Protein AF-A0A3D4JUN5-F1 (afdb_monomer_lite)

pLDDT: mean 83.82, std 19.55, range [42.53, 98.62]

Secondary structure (DSSP, 8-state):
-----------S-S-S--------------EEE---EEEEE-TTT--EEEEEEPPTTGGG-EEEE-TTSEEEEEEEEE-TTS-EEEEEEEEEE------

Sequence (99 aa):
MKKILFLAISAGFLFTACKSNDDDVYASVVGVWKPSREMAVSGKNGSTIYNDPSSSCYKKSTFDFKSNNTMVSNIFDDGMSGNCENLGTDTSSYSYDPQ

Foldseek 3Di:
DDDDDDDDPPPDPPPPDPPPPPVVPQDDPAAKDFAFWDWDADPVPRHTPDIGGDDPLQRVWIWGQHPVQKIKIFGWDQDPVRDTDTPGIDMDGHDDDRD

Structure (mmCIF, N/CA/C/O backbone):
data_AF-A0A3D4JUN5-F1
#
_entry.id   AF-A0A3D4JUN5-F1
#
loop_
_atom_site.group_PDB
_atom_site.id
_atom_site.type_symbol
_atom_site.label_atom_id
_atom_site.label_alt_id
_atom_site.label_comp_id
_atom_site.label_asym_id
_atom_site.label_entity_id
_atom_site.label_seq_id
_atom_site.pdbx_PDB_ins_code
_atom_site.Cartn_x
_atom_site.Cartn_y
_atom_site.Cartn_z
_atom_site.occupancy
_atom_site.B_iso_or_equiv
_atom_site.auth_seq_id
_atom_site.auth_comp_id
_atom_site.auth_asym_id
_atom_site.auth_atom_id
_atom_site.pdbx_PDB_model_num
ATOM 1 N N . MET A 1 1 ? 4.399 -47.692 62.910 1.00 42.53 1 MET A N 1
ATOM 2 C CA . MET A 1 1 ? 4.877 -47.060 61.661 1.00 42.53 1 MET A CA 1
ATOM 3 C C . MET A 1 1 ? 3.672 -46.545 60.898 1.00 42.53 1 MET A C 1
ATOM 5 O O . MET A 1 1 ? 2.831 -47.327 60.484 1.00 42.53 1 MET A O 1
ATOM 9 N N . LYS A 1 2 ? 3.549 -45.221 60.837 1.00 49.19 2 LYS A N 1
ATOM 10 C CA . LYS A 1 2 ? 2.412 -44.477 60.294 1.00 49.19 2 LYS A CA 1
ATOM 11 C C . LYS A 1 2 ? 2.595 -44.427 58.778 1.00 49.19 2 LYS A C 1
ATOM 13 O O . LYS A 1 2 ? 3.551 -43.808 58.320 1.00 49.19 2 LYS A O 1
ATOM 18 N N . LYS A 1 3 ? 1.779 -45.149 58.012 1.00 52.12 3 LYS A N 1
ATOM 19 C CA . LYS A 1 3 ? 1.887 -45.161 56.550 1.00 52.12 3 LYS A CA 1
ATOM 20 C C . LYS A 1 3 ? 0.519 -44.931 55.913 1.00 52.12 3 LYS A C 1
ATOM 22 O O . LYS A 1 3 ? -0.349 -45.788 55.964 1.00 52.12 3 LYS A O 1
ATOM 27 N N . ILE A 1 4 ? 0.440 -43.751 55.296 1.00 57.22 4 ILE A N 1
ATOM 28 C CA . ILE A 1 4 ? -0.340 -43.422 54.100 1.00 57.22 4 ILE A CA 1
ATOM 29 C C . ILE A 1 4 ? -1.836 -43.184 54.352 1.00 57.22 4 ILE A C 1
ATOM 31 O O . ILE A 1 4 ? -2.717 -43.904 53.899 1.00 57.22 4 ILE A O 1
ATOM 35 N N . LEU A 1 5 ? -2.101 -42.072 55.039 1.00 60.22 5 LEU A N 1
ATOM 36 C CA . LEU A 1 5 ? -3.190 -41.178 54.657 1.00 60.22 5 LEU A CA 1
ATOM 37 C C . LEU A 1 5 ? -2.742 -40.488 53.359 1.00 60.22 5 LEU A C 1
ATOM 39 O O . LEU A 1 5 ? -1.641 -39.963 53.376 1.00 60.22 5 LEU A O 1
ATOM 43 N N . PHE A 1 6 ? -3.518 -40.569 52.277 1.00 56.31 6 PHE A N 1
ATOM 44 C CA . PHE A 1 6 ? -3.707 -39.566 51.204 1.00 56.31 6 PHE A CA 1
ATOM 45 C C . PHE A 1 6 ? -4.505 -40.243 50.079 1.00 56.31 6 PHE A C 1
ATOM 47 O O . PHE A 1 6 ? -4.003 -40.532 48.995 1.00 56.31 6 PHE A O 1
ATOM 54 N N . LEU A 1 7 ? -5.763 -40.566 50.388 1.00 55.12 7 LEU A N 1
ATOM 55 C CA . LEU A 1 7 ? -6.749 -40.959 49.390 1.00 55.12 7 LEU A CA 1
ATOM 56 C C . LEU A 1 7 ? -7.129 -39.713 48.584 1.00 55.12 7 LEU A C 1
ATOM 58 O O . LEU A 1 7 ? -7.504 -38.683 49.140 1.00 55.12 7 LEU A O 1
ATOM 62 N N . ALA A 1 8 ? -6.938 -39.848 47.279 1.00 58.97 8 ALA A N 1
ATOM 63 C CA . ALA A 1 8 ? -7.142 -38.885 46.216 1.00 58.97 8 ALA A CA 1
ATOM 64 C C . ALA A 1 8 ? -8.391 -37.999 46.378 1.00 58.97 8 ALA A C 1
ATOM 66 O O . ALA A 1 8 ? -9.523 -38.470 46.297 1.00 58.97 8 ALA A O 1
ATOM 67 N N . ILE A 1 9 ? -8.166 -36.689 46.492 1.00 56.75 9 ILE A N 1
ATOM 68 C CA . ILE A 1 9 ? -9.145 -35.665 46.118 1.00 56.75 9 ILE A CA 1
ATOM 69 C C . ILE A 1 9 ? -8.762 -35.223 44.703 1.00 56.75 9 ILE A C 1
ATOM 71 O O . ILE A 1 9 ? -8.025 -34.260 44.520 1.00 56.75 9 ILE A O 1
ATOM 75 N N . SER A 1 10 ? -9.185 -35.980 43.693 1.00 58.50 10 SER A N 1
ATOM 76 C CA . SER A 1 10 ? -8.983 -35.622 42.278 1.00 58.50 10 SER A CA 1
ATOM 77 C C . SER A 1 10 ? -10.277 -35.618 41.463 1.00 58.50 10 SER A C 1
ATOM 79 O O . SER A 1 10 ? -10.241 -35.669 40.239 1.00 58.50 10 SER A O 1
ATOM 81 N N . ALA A 1 11 ? -11.431 -35.498 42.118 1.00 57.84 11 ALA A N 1
ATOM 82 C CA . ALA A 1 11 ? -12.712 -35.295 41.451 1.00 57.84 11 ALA A CA 1
ATOM 83 C C . ALA A 1 11 ? -13.271 -33.926 41.856 1.00 57.84 11 ALA A C 1
ATOM 85 O O . ALA A 1 11 ? -13.904 -33.798 42.900 1.00 57.84 11 ALA A O 1
ATOM 86 N N . GLY A 1 12 ? -12.989 -32.882 41.071 1.00 54.41 12 GLY A N 1
ATOM 87 C CA . GLY A 1 12 ? -13.507 -31.547 41.395 1.00 54.41 12 GLY A CA 1
ATOM 88 C C . GLY A 1 12 ? -13.239 -30.404 40.418 1.00 54.41 12 GLY A C 1
ATOM 89 O O . GLY A 1 12 ? -13.785 -29.331 40.629 1.00 54.41 12 GLY A O 1
ATOM 90 N N . PHE A 1 13 ? -12.465 -30.597 39.345 1.00 54.38 13 PHE A N 1
ATOM 91 C CA . PHE A 1 13 ? -12.188 -29.523 38.373 1.00 54.38 13 PHE A CA 1
ATOM 92 C C . PHE A 1 13 ? -12.457 -29.924 36.915 1.00 54.38 13 PHE A C 1
ATOM 94 O O . PHE A 1 13 ? -11.810 -29.422 36.007 1.00 54.38 13 PHE A O 1
ATOM 101 N N . LEU A 1 14 ? -13.428 -30.810 36.663 1.00 52.72 14 LEU A N 1
ATOM 102 C CA . LEU A 1 14 ? -13.855 -31.142 35.291 1.00 52.72 14 LEU A CA 1
ATOM 103 C C . LEU A 1 14 ? -15.031 -30.288 34.780 1.00 52.72 14 LEU A C 1
ATOM 105 O O . LEU A 1 14 ? -15.564 -30.566 33.713 1.00 52.72 14 LEU A O 1
ATOM 109 N N . PHE A 1 15 ? -15.416 -29.230 35.503 1.00 54.84 15 PHE A N 1
ATOM 110 C CA . PHE A 1 15 ? -16.477 -28.304 35.080 1.00 54.84 15 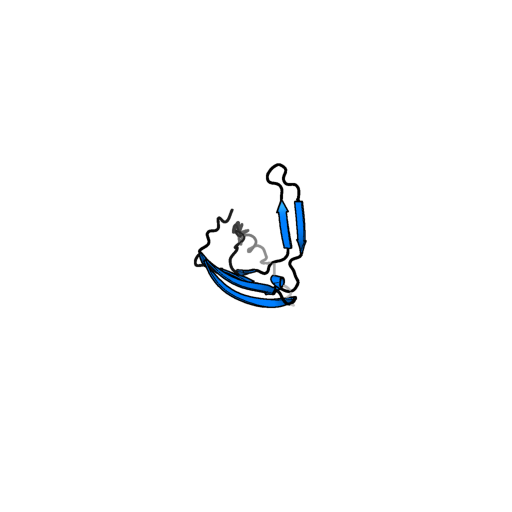PHE A CA 1
ATOM 111 C C . PHE A 1 15 ? -16.037 -26.837 35.029 1.00 54.84 15 PHE A C 1
ATOM 113 O O . PHE A 1 15 ? -16.878 -25.942 35.087 1.00 54.84 15 PHE A O 1
ATOM 120 N N . THR A 1 16 ? -14.741 -26.547 34.866 1.00 48.66 16 THR A N 1
ATOM 121 C CA . THR A 1 16 ? -14.387 -25.255 34.267 1.00 48.66 16 THR A CA 1
ATOM 122 C C . THR A 1 16 ? -14.706 -25.384 32.791 1.00 48.66 16 THR A C 1
ATOM 124 O O . THR A 1 16 ? -13.925 -25.952 32.032 1.00 48.66 16 THR A O 1
ATOM 127 N N . ALA A 1 17 ? -15.937 -24.984 32.480 1.00 50.47 17 ALA A N 1
ATOM 128 C CA . ALA A 1 17 ? -16.532 -24.813 31.173 1.00 50.47 17 ALA A CA 1
ATOM 129 C C . ALA A 1 17 ? -15.525 -24.949 30.027 1.00 50.47 17 ALA A C 1
ATOM 131 O O . ALA A 1 17 ? -14.567 -24.177 29.937 1.00 50.47 17 ALA A O 1
ATOM 132 N N . CYS A 1 18 ? -15.812 -25.856 29.092 1.00 50.03 18 CYS A N 1
ATOM 133 C CA . CYS A 1 18 ? -15.566 -25.538 27.696 1.00 50.03 18 CYS A CA 1
ATOM 134 C C . CYS A 1 18 ? -16.236 -24.185 27.461 1.00 50.03 18 CYS A C 1
ATOM 136 O O . CYS A 1 18 ? -17.437 -24.103 27.223 1.00 50.03 18 CYS A O 1
ATOM 138 N N . LYS A 1 19 ? -15.473 -23.108 27.640 1.00 45.75 19 LYS A N 1
ATOM 139 C CA . LYS A 1 19 ? -15.812 -21.825 27.080 1.00 45.75 19 LYS A CA 1
ATOM 140 C C . LYS A 1 19 ? -15.705 -22.111 25.593 1.00 45.75 19 LYS A C 1
ATOM 142 O O . LYS A 1 19 ? -14.604 -22.185 25.053 1.00 45.75 19 LYS A O 1
ATOM 147 N N . SER A 1 20 ? -16.836 -22.399 24.963 1.00 45.91 20 SER A N 1
ATOM 148 C CA . SER A 1 20 ? -17.015 -22.100 23.556 1.00 45.91 20 SER A CA 1
ATOM 149 C C . SER A 1 20 ? -16.821 -20.593 23.462 1.00 45.91 20 SER A C 1
ATOM 151 O O . SER A 1 20 ? -17.761 -19.808 23.523 1.00 45.91 20 SER A O 1
ATOM 153 N N . ASN A 1 21 ? -15.551 -20.186 23.432 1.00 43.47 21 ASN A N 1
ATOM 154 C CA . ASN A 1 21 ? -15.148 -18.992 22.734 1.00 43.47 21 ASN A CA 1
ATOM 155 C C . ASN A 1 21 ? -15.410 -19.317 21.262 1.00 43.47 21 ASN A C 1
ATOM 157 O O . ASN A 1 21 ? -14.481 -19.527 20.491 1.00 43.47 21 ASN A O 1
ATOM 161 N N . ASP A 1 22 ? -16.689 -19.306 20.894 1.00 47.19 22 ASP A N 1
ATOM 162 C CA . ASP A 1 22 ? -17.113 -18.743 19.621 1.00 47.19 22 ASP A CA 1
ATOM 163 C C . ASP A 1 22 ? -16.890 -17.223 19.736 1.00 47.19 22 ASP A C 1
ATOM 165 O O . ASP A 1 22 ? -17.797 -16.409 19.598 1.00 47.19 22 ASP A O 1
ATOM 169 N N . ASP A 1 23 ? -15.661 -16.829 20.097 1.00 47.09 23 ASP A N 1
ATOM 170 C CA . ASP A 1 23 ? -15.158 -15.539 19.692 1.00 47.09 23 ASP A CA 1
ATOM 171 C C . ASP A 1 23 ? -15.006 -15.759 18.196 1.00 47.09 23 ASP A C 1
ATOM 173 O O . ASP A 1 23 ? -14.022 -16.352 17.747 1.00 47.09 23 ASP A O 1
ATOM 177 N N . ASP A 1 24 ? -16.035 -15.387 17.440 1.00 51.47 24 ASP A N 1
ATOM 178 C CA . ASP A 1 24 ? -15.882 -15.074 16.035 1.00 51.47 24 ASP A CA 1
ATOM 179 C C . ASP A 1 24 ? -14.729 -14.067 15.988 1.00 51.47 24 ASP A C 1
ATOM 181 O O . ASP A 1 24 ? -14.892 -12.868 16.232 1.00 51.47 24 ASP A O 1
ATOM 185 N N . VAL A 1 25 ? -13.503 -14.564 15.813 1.00 55.03 25 VAL A N 1
ATOM 186 C CA . VAL A 1 25 ? -12.337 -13.728 15.574 1.00 55.03 25 VAL A CA 1
ATOM 187 C C . VAL A 1 25 ? -12.521 -13.260 14.145 1.00 55.03 25 VAL A C 1
ATOM 189 O O . VAL A 1 25 ? -11.935 -13.809 13.213 1.00 55.03 25 VAL A O 1
ATOM 192 N N . TYR A 1 26 ? -13.410 -12.284 13.974 1.00 61.81 26 TYR A N 1
ATOM 193 C CA . TYR A 1 26 ? -13.599 -11.595 12.718 1.00 61.81 26 TYR A CA 1
ATOM 194 C C . TYR A 1 26 ? -12.220 -11.121 12.272 1.00 61.81 26 TYR A C 1
ATOM 196 O O . TYR A 1 26 ? -11.501 -10.448 13.023 1.00 61.81 26 TYR A O 1
ATOM 204 N N . ALA A 1 27 ? -11.812 -11.544 11.077 1.00 70.56 27 ALA A N 1
ATOM 205 C CA . ALA A 1 27 ? -10.519 -11.177 10.535 1.00 70.56 27 ALA A CA 1
ATOM 206 C C . ALA A 1 27 ? -10.449 -9.646 10.458 1.00 70.56 27 ALA A C 1
ATOM 208 O O . ALA A 1 27 ? -11.190 -9.011 9.715 1.00 70.56 27 ALA A O 1
ATOM 209 N N . SER A 1 28 ? -9.583 -9.033 11.262 1.00 85.19 28 SER A N 1
ATOM 210 C CA . SER A 1 28 ? -9.417 -7.584 11.246 1.00 85.19 28 SER A CA 1
ATOM 211 C C . SER A 1 28 ? -8.441 -7.183 10.147 1.00 85.19 28 SER A C 1
ATOM 213 O O . SER A 1 28 ? -7.349 -7.737 10.031 1.00 85.19 28 SER A O 1
ATOM 215 N N . VAL A 1 29 ? -8.819 -6.176 9.365 1.00 91.62 29 VAL A N 1
ATOM 216 C CA . VAL A 1 29 ? -7.936 -5.493 8.406 1.00 91.62 29 VAL A CA 1
ATOM 217 C C . VAL A 1 29 ? -6.978 -4.524 9.112 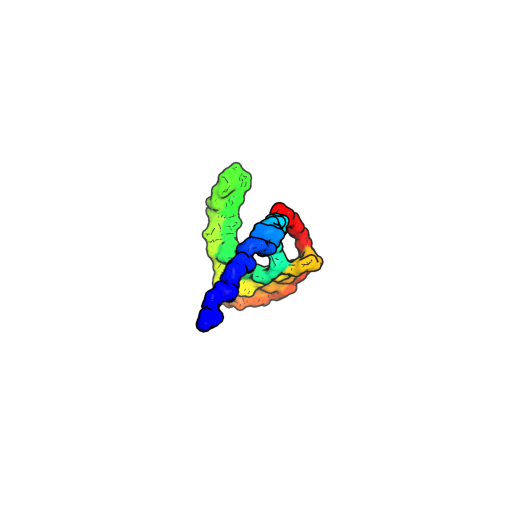1.00 91.62 29 VAL A C 1
ATOM 219 O O . VAL A 1 29 ? -5.968 -4.136 8.526 1.00 91.62 29 VAL A O 1
ATOM 222 N N . VAL A 1 30 ? -7.235 -4.162 10.376 1.00 94.88 30 VAL A N 1
ATOM 223 C CA . VAL A 1 30 ? -6.392 -3.222 11.131 1.00 94.88 30 VAL A CA 1
ATOM 224 C C . VAL A 1 30 ? -4.957 -3.741 11.234 1.00 94.88 30 VAL A C 1
ATOM 226 O O . VAL A 1 30 ? -4.715 -4.842 11.727 1.00 94.88 30 VAL A O 1
ATOM 229 N N . GLY A 1 31 ? -3.998 -2.922 10.806 1.00 96.38 31 GLY A N 1
ATOM 230 C CA . GLY A 1 31 ? -2.581 -3.264 10.791 1.00 96.38 31 GLY A CA 1
ATOM 231 C C . GLY A 1 31 ? -1.837 -2.690 9.590 1.00 96.38 31 GLY A C 1
ATOM 232 O O . GLY A 1 31 ? -2.420 -2.060 8.708 1.00 96.38 31 GLY A O 1
ATOM 233 N N . VAL A 1 32 ? -0.525 -2.938 9.562 1.00 98.06 32 VAL A N 1
ATOM 234 C CA . VAL A 1 32 ? 0.372 -2.481 8.494 1.00 98.06 32 VAL A CA 1
ATOM 235 C C . VAL A 1 32 ? 0.584 -3.597 7.480 1.00 98.06 32 VAL A C 1
ATOM 237 O O . VAL A 1 32 ? 1.209 -4.616 7.776 1.00 98.06 32 VAL A O 1
ATOM 240 N N . TRP A 1 33 ? 0.114 -3.367 6.262 1.00 97.69 33 TRP A N 1
ATOM 241 C CA . TRP A 1 33 ? 0.200 -4.304 5.149 1.00 97.69 33 TRP A CA 1
ATOM 242 C C . TRP A 1 33 ? 1.242 -3.864 4.128 1.00 97.69 33 TRP A C 1
ATOM 244 O O . TRP A 1 33 ? 1.526 -2.675 3.977 1.00 97.69 33 TRP A O 1
ATOM 254 N N . LYS A 1 34 ? 1.794 -4.838 3.399 1.00 98.00 34 LYS A N 1
ATOM 255 C CA . LYS A 1 34 ? 2.710 -4.620 2.273 1.00 98.00 34 LYS A CA 1
ATOM 256 C C . LYS A 1 34 ? 2.171 -5.307 1.021 1.00 98.00 34 LYS A C 1
ATOM 258 O O . LYS A 1 34 ? 1.638 -6.415 1.136 1.00 98.00 34 LYS A O 1
ATOM 263 N N . PRO A 1 35 ? 2.324 -4.703 -0.167 1.00 97.31 35 PRO A N 1
ATOM 264 C CA . PRO A 1 35 ? 1.849 -5.310 -1.399 1.00 97.31 35 PRO A CA 1
ATOM 265 C C . PRO A 1 35 ? 2.686 -6.547 -1.743 1.00 97.31 35 PRO A C 1
ATOM 267 O O . PRO A 1 35 ? 3.907 -6.569 -1.572 1.00 97.31 35 PRO A O 1
ATOM 270 N N . SER A 1 36 ? 2.015 -7.598 -2.211 1.00 97.19 36 SER A N 1
ATOM 271 C CA . SER A 1 36 ? 2.651 -8.876 -2.556 1.00 97.19 36 SER A CA 1
ATOM 272 C C . SER A 1 36 ? 2.661 -9.139 -4.060 1.00 97.19 36 SER A C 1
ATOM 274 O O . SER A 1 36 ? 3.690 -9.553 -4.606 1.00 97.19 36 SER A O 1
ATOM 276 N N . ARG A 1 37 ? 1.524 -8.901 -4.718 1.00 96.56 37 ARG A N 1
ATOM 277 C CA . ARG A 1 37 ? 1.274 -9.152 -6.137 1.00 96.56 37 ARG A CA 1
ATOM 278 C C . ARG A 1 37 ? 0.143 -8.273 -6.654 1.00 96.56 37 ARG A C 1
ATOM 280 O O . ARG A 1 37 ? -0.719 -7.864 -5.878 1.00 96.56 37 ARG A O 1
ATOM 287 N N . GLU A 1 38 ? 0.128 -8.068 -7.959 1.00 94.94 38 GLU A N 1
ATOM 288 C CA . GLU A 1 38 ? -0.995 -7.518 -8.703 1.00 94.94 38 GLU A CA 1
ATOM 289 C C . GLU A 1 38 ? -1.643 -8.640 -9.519 1.00 94.94 38 GLU A C 1
ATOM 291 O O . GLU A 1 38 ? -0.962 -9.458 -10.134 1.00 94.94 38 GLU A O 1
ATOM 296 N N . MET A 1 39 ? -2.969 -8.726 -9.490 1.00 96.62 39 MET A N 1
ATOM 297 C CA . MET A 1 39 ? -3.707 -9.789 -10.163 1.00 96.62 39 MET A CA 1
ATOM 298 C C . MET A 1 39 ? -5.021 -9.242 -10.698 1.00 96.62 39 MET A C 1
ATOM 300 O O . MET A 1 39 ? -5.773 -8.616 -9.952 1.00 96.62 39 MET A O 1
ATOM 304 N N . ALA A 1 40 ? -5.346 -9.578 -11.945 1.00 96.88 40 ALA A N 1
ATOM 305 C CA . ALA A 1 40 ? -6.691 -9.405 -12.477 1.00 96.88 40 ALA A CA 1
ATOM 306 C C . ALA A 1 40 ? -7.404 -10.750 -12.592 1.00 96.88 40 ALA A C 1
ATOM 308 O O . ALA A 1 40 ? -6.858 -11.738 -13.088 1.00 96.88 40 ALA A O 1
ATOM 309 N N . VAL A 1 41 ? -8.662 -10.765 -12.161 1.00 97.31 41 VAL A N 1
ATOM 310 C CA . VAL A 1 41 ? -9.560 -11.916 -12.237 1.00 97.31 41 VAL A CA 1
ATOM 311 C C . VAL A 1 41 ? -10.758 -11.527 -13.094 1.00 97.31 41 VAL A C 1
ATOM 313 O O . VAL A 1 41 ? -11.367 -10.479 -12.894 1.00 97.31 41 VAL A O 1
ATOM 316 N N . SER A 1 42 ? -11.098 -12.367 -14.066 1.00 96.88 42 SER A N 1
ATOM 317 C CA . SER A 1 42 ? -12.246 -12.157 -14.944 1.00 96.88 42 SER A CA 1
ATOM 318 C C . SER A 1 42 ? -13.551 -12.219 -14.151 1.00 96.88 42 SER A C 1
ATOM 320 O O . SER A 1 42 ? -13.914 -13.266 -13.618 1.00 96.88 42 SER A O 1
ATOM 322 N N . GLY A 1 43 ? -14.316 -11.126 -14.150 1.00 96.75 43 GLY A N 1
ATOM 323 C CA . GLY A 1 43 ? -15.639 -11.087 -13.517 1.00 96.75 43 GLY A CA 1
ATOM 324 C C . GLY A 1 43 ? -16.679 -12.006 -14.174 1.00 96.75 43 GLY A C 1
ATOM 325 O O . GLY A 1 43 ? -17.702 -12.301 -13.570 1.00 96.75 43 GLY A O 1
ATOM 326 N N . LYS A 1 44 ? -16.428 -12.494 -15.399 1.00 96.94 44 LYS A N 1
ATOM 327 C CA . LYS A 1 44 ? -17.348 -13.395 -16.115 1.00 96.94 44 LYS A CA 1
ATOM 328 C C . LYS A 1 44 ? -17.305 -14.831 -15.589 1.00 96.94 44 LYS A C 1
ATOM 330 O O . LYS A 1 44 ? -18.324 -15.512 -15.590 1.00 96.94 44 LYS A O 1
ATOM 335 N N . ASN A 1 45 ? -16.117 -15.326 -15.252 1.00 96.50 45 ASN A N 1
ATOM 336 C CA . ASN A 1 45 ? -15.872 -16.755 -15.009 1.00 96.50 45 ASN A CA 1
ATOM 337 C C . ASN A 1 45 ? -14.842 -17.030 -13.900 1.00 96.50 45 ASN A C 1
ATOM 339 O O . ASN A 1 45 ? -14.470 -18.182 -13.706 1.00 96.50 45 ASN A O 1
ATOM 343 N N . GLY A 1 46 ? -14.338 -16.004 -13.212 1.00 96.50 46 GLY A N 1
ATOM 344 C CA . GLY A 1 46 ? -13.361 -16.151 -12.134 1.00 96.50 46 GLY A CA 1
ATOM 345 C C . GLY A 1 46 ? -11.961 -16.579 -12.583 1.00 96.50 46 GLY A C 1
ATOM 346 O O . GLY A 1 46 ? -11.119 -16.857 -11.735 1.00 96.50 46 GLY A O 1
ATOM 347 N N . SER A 1 47 ? -11.676 -16.650 -13.889 1.00 97.44 47 SER A N 1
ATOM 348 C CA . SER A 1 47 ? -10.342 -17.032 -14.359 1.00 97.44 47 SER A CA 1
ATOM 349 C C . SER A 1 47 ? -9.339 -15.902 -14.138 1.00 97.44 47 SER A C 1
ATOM 351 O O . SER A 1 47 ? -9.623 -14.748 -14.467 1.00 97.44 47 SER A O 1
ATOM 353 N N . THR A 1 48 ? -8.144 -16.230 -13.653 1.00 97.88 48 THR A N 1
ATOM 354 C CA . THR A 1 48 ? -7.022 -15.286 -13.576 1.00 97.88 48 THR A CA 1
ATOM 355 C C . THR A 1 48 ? -6.588 -14.856 -14.979 1.00 97.88 48 THR A C 1
ATOM 357 O O . THR A 1 48 ? -6.336 -15.701 -15.834 1.00 97.88 48 THR A O 1
ATOM 360 N N . ILE A 1 49 ? -6.511 -13.544 -15.206 1.00 97.38 49 ILE A N 1
ATOM 361 C CA . ILE A 1 49 ? -6.041 -12.927 -16.456 1.00 97.38 49 ILE A CA 1
ATOM 362 C C . ILE A 1 49 ? -4.526 -12.707 -16.380 1.00 97.38 49 ILE A C 1
ATOM 364 O O . ILE A 1 49 ? -3.806 -13.075 -17.302 1.00 97.38 49 ILE A O 1
ATOM 368 N N . TYR A 1 50 ? -4.046 -12.160 -15.260 1.00 97.25 50 TYR A N 1
ATOM 369 C CA . TYR A 1 50 ? -2.625 -12.070 -14.915 1.00 97.25 50 TYR A CA 1
ATOM 370 C C . TYR A 1 50 ? -2.446 -12.124 -13.397 1.00 97.25 50 TYR A C 1
ATOM 372 O O . TYR A 1 50 ? -3.404 -11.919 -12.647 1.00 97.25 50 TYR A O 1
ATOM 380 N N . ASN A 1 51 ? -1.231 -12.436 -12.954 1.00 97.12 51 ASN A N 1
ATOM 381 C CA . ASN A 1 51 ? -0.863 -12.558 -11.548 1.00 97.12 51 ASN A CA 1
ATOM 382 C C . ASN A 1 51 ? 0.649 -12.351 -11.416 1.00 97.12 51 ASN A C 1
ATOM 384 O O . ASN A 1 51 ? 1.419 -13.313 -11.448 1.00 97.12 51 ASN A O 1
ATOM 388 N N . ASP A 1 52 ? 1.046 -11.091 -11.286 1.00 97.12 52 ASP A N 1
ATOM 389 C CA . ASP A 1 52 ? 2.439 -10.675 -11.298 1.00 97.12 52 ASP A CA 1
ATOM 390 C C . ASP A 1 52 ? 2.889 -10.271 -9.891 1.00 97.12 52 ASP A C 1
ATOM 392 O O . ASP A 1 52 ? 2.171 -9.567 -9.175 1.00 97.12 52 ASP A O 1
ATOM 396 N N . PRO A 1 53 ? 4.074 -10.711 -9.435 1.00 96.94 53 PRO A N 1
ATOM 397 C CA . PRO A 1 53 ? 4.597 -10.275 -8.150 1.00 96.94 53 PRO A CA 1
ATOM 398 C C . PRO A 1 53 ? 4.844 -8.765 -8.167 1.00 96.94 53 PRO A C 1
ATOM 400 O O . PRO A 1 53 ? 5.355 -8.225 -9.145 1.00 96.94 53 PRO A O 1
ATOM 403 N N . SER A 1 54 ? 4.576 -8.090 -7.048 1.00 96.31 54 SER A N 1
ATOM 404 C CA . SER A 1 54 ? 4.901 -6.668 -6.920 1.00 96.31 54 SER A CA 1
ATOM 405 C C . SER A 1 54 ? 6.402 -6.437 -7.121 1.00 96.31 54 SER A C 1
ATOM 407 O O . SER A 1 54 ? 7.224 -7.262 -6.682 1.00 96.31 54 SER A O 1
ATOM 409 N N . SER A 1 55 ? 6.751 -5.305 -7.747 1.00 95.44 55 SER A N 1
ATOM 410 C CA . SER A 1 55 ? 8.145 -4.918 -7.975 1.00 95.44 55 SER A CA 1
ATOM 411 C C . SER A 1 55 ? 8.913 -4.836 -6.653 1.00 95.44 55 SER A C 1
ATOM 413 O O . SER A 1 55 ? 8.338 -4.706 -5.563 1.00 95.44 55 SER A O 1
ATOM 415 N N . SER A 1 56 ? 10.239 -4.951 -6.722 1.00 95.88 56 SER A N 1
ATOM 416 C CA . SER A 1 56 ? 11.090 -4.832 -5.534 1.00 95.88 56 SER A CA 1
ATOM 417 C C . SER A 1 56 ? 10.947 -3.460 -4.869 1.00 95.88 56 SER A C 1
ATOM 419 O O . SER A 1 56 ? 11.066 -3.373 -3.644 1.00 95.88 56 SER A O 1
ATOM 421 N N . CYS A 1 57 ? 10.657 -2.414 -5.650 1.00 97.25 57 CYS A N 1
ATOM 422 C CA . CYS A 1 57 ? 10.384 -1.086 -5.134 1.00 97.25 57 CYS A CA 1
ATOM 423 C C . CYS A 1 57 ? 9.000 -0.999 -4.492 1.00 97.25 57 CYS A C 1
ATOM 425 O O . CYS A 1 57 ? 8.905 -0.663 -3.311 1.00 97.25 57 CYS A O 1
ATOM 427 N N . TYR A 1 58 ? 7.949 -1.411 -5.207 1.00 97.31 58 TYR A N 1
ATOM 428 C CA . TYR A 1 58 ? 6.577 -1.306 -4.712 1.00 97.31 58 TYR A CA 1
ATOM 429 C C . TYR A 1 58 ? 6.342 -2.108 -3.426 1.00 97.31 58 TYR A C 1
ATOM 431 O O . TYR A 1 58 ? 5.591 -1.685 -2.554 1.00 97.31 58 TYR A O 1
ATOM 439 N N . LYS A 1 59 ? 7.065 -3.218 -3.218 1.00 97.50 59 LYS A N 1
ATOM 440 C CA . LYS A 1 59 ? 7.071 -3.990 -1.954 1.00 97.50 59 LYS A CA 1
ATOM 441 C C . LYS A 1 59 ? 7.510 -3.201 -0.714 1.00 97.50 59 LYS A C 1
ATOM 443 O O . LYS A 1 59 ? 7.288 -3.667 0.406 1.00 97.50 59 LYS A O 1
ATOM 448 N N . LYS A 1 60 ? 8.162 -2.048 -0.884 1.00 97.81 60 LYS A N 1
ATOM 449 C CA . LYS A 1 60 ? 8.515 -1.140 0.218 1.00 97.81 60 LYS A CA 1
ATOM 450 C C . LYS A 1 60 ? 7.334 -0.280 0.663 1.00 97.81 60 LYS A C 1
ATOM 452 O O . LYS A 1 60 ? 7.383 0.240 1.777 1.00 97.81 60 LYS A O 1
ATOM 457 N N . SER A 1 61 ? 6.298 -0.161 -0.167 1.00 98.50 61 SER A N 1
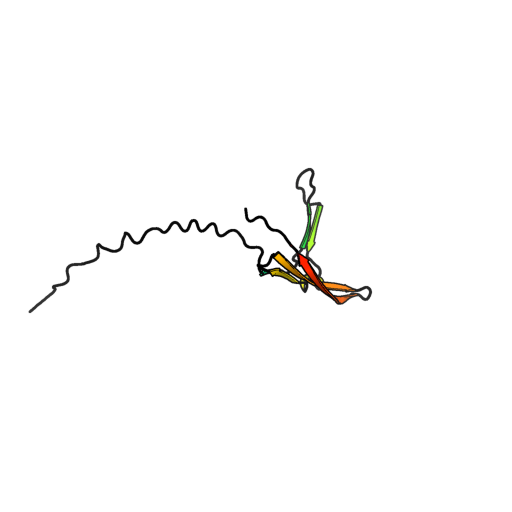ATOM 458 C CA . SER A 1 61 ? 5.067 0.543 0.171 1.00 98.50 61 SER A CA 1
ATOM 459 C C . SER A 1 61 ? 4.370 -0.092 1.370 1.00 98.50 61 SER A C 1
ATOM 461 O O . SER A 1 61 ? 4.455 -1.304 1.596 1.00 98.50 61 SER A O 1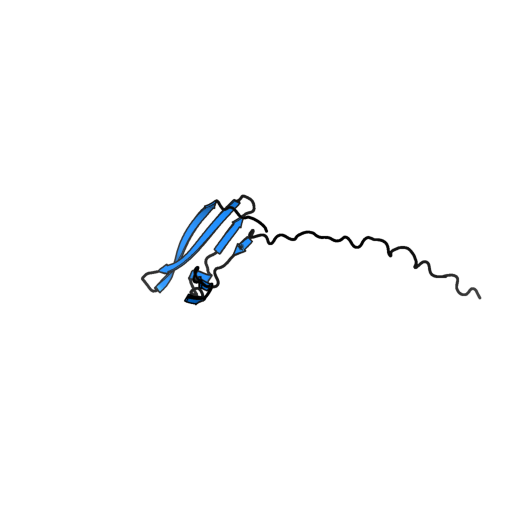
ATOM 463 N N . THR A 1 62 ? 3.654 0.728 2.130 1.00 98.62 62 THR A N 1
ATOM 464 C CA . THR A 1 62 ? 2.872 0.284 3.287 1.00 98.62 62 THR A CA 1
ATOM 465 C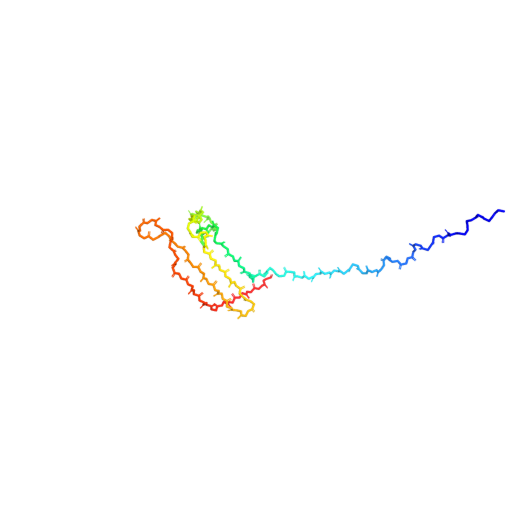 C . THR A 1 62 ? 1.461 0.835 3.238 1.00 98.62 62 THR A C 1
ATOM 467 O O . THR A 1 62 ? 1.279 1.994 2.876 1.00 98.62 62 THR A O 1
ATOM 470 N N . PHE A 1 63 ? 0.500 0.033 3.689 1.00 98.38 63 PHE A N 1
ATOM 471 C CA . PHE A 1 63 ? -0.897 0.418 3.881 1.00 98.38 63 PHE A CA 1
ATOM 472 C C . PHE A 1 63 ? -1.279 0.132 5.336 1.00 98.38 63 PHE A C 1
ATOM 474 O O . PHE A 1 63 ? -1.415 -1.027 5.725 1.00 98.38 63 PHE A O 1
ATOM 481 N N . ASP A 1 64 ? -1.368 1.178 6.155 1.00 98.19 64 ASP A N 1
ATOM 482 C CA . ASP A 1 64 ? -1.696 1.096 7.582 1.00 98.19 64 ASP A CA 1
ATOM 483 C C . ASP A 1 64 ? -3.182 1.390 7.796 1.00 98.19 64 ASP A C 1
ATOM 485 O O . ASP A 1 64 ? -3.597 2.552 7.789 1.00 98.19 64 ASP A O 1
ATOM 489 N N . PHE A 1 65 ? -3.983 0.338 7.963 1.00 97.69 65 PHE A N 1
ATOM 490 C CA . PHE A 1 65 ? -5.397 0.455 8.300 1.00 97.69 65 PHE A CA 1
ATOM 491 C C . PHE A 1 65 ? -5.541 0.633 9.807 1.00 97.69 65 PHE A C 1
ATOM 493 O O . PHE A 1 65 ? -5.203 -0.252 10.591 1.00 97.69 65 PHE A O 1
ATOM 500 N N . LYS A 1 66 ? -6.077 1.776 10.224 1.00 96.19 66 LYS A N 1
ATOM 501 C CA . LYS A 1 66 ? -6.265 2.124 11.632 1.00 96.19 66 LYS A CA 1
ATOM 502 C C . LYS A 1 66 ? -7.679 1.782 12.097 1.00 96.19 66 LYS A C 1
ATOM 504 O O . LYS A 1 66 ? -8.623 1.768 11.309 1.00 96.19 66 LYS A O 1
ATOM 509 N N . SER A 1 67 ? -7.856 1.575 13.400 1.00 94.25 67 SER A N 1
ATOM 510 C CA . SER A 1 67 ? -9.163 1.284 14.018 1.00 94.25 67 SER A CA 1
ATOM 511 C C . SER A 1 67 ? -10.166 2.445 13.962 1.00 94.25 67 SER A C 1
ATOM 513 O O . SER A 1 67 ? -11.334 2.256 14.272 1.00 94.25 67 SER A O 1
ATOM 515 N N . ASN A 1 68 ? -9.729 3.640 13.560 1.00 94.81 68 ASN A N 1
ATOM 516 C CA . ASN A 1 68 ? -10.557 4.840 13.422 1.00 94.81 68 ASN A CA 1
ATOM 517 C C . ASN A 1 68 ? -11.064 5.066 11.982 1.00 94.81 68 ASN A C 1
ATOM 519 O O . ASN A 1 68 ? -11.309 6.211 11.605 1.00 94.81 68 ASN A O 1
ATOM 523 N N . ASN A 1 69 ? -11.152 4.011 11.162 1.00 95.38 69 ASN A N 1
ATOM 524 C CA . ASN A 1 69 ? -11.611 4.086 9.768 1.00 95.38 69 ASN A CA 1
ATOM 525 C C . ASN A 1 69 ? -10.749 4.975 8.855 1.00 95.38 69 ASN A C 1
ATOM 527 O O . ASN A 1 69 ? -11.232 5.491 7.847 1.00 95.38 69 ASN A O 1
ATOM 531 N N . THR A 1 70 ? -9.461 5.135 9.172 1.00 97.94 70 THR A N 1
ATOM 532 C CA . THR A 1 70 ? -8.486 5.784 8.283 1.00 97.94 70 THR A CA 1
ATOM 533 C C . THR A 1 70 ? -7.403 4.809 7.845 1.00 97.94 70 THR A C 1
ATOM 535 O O . THR A 1 70 ? -6.976 3.948 8.613 1.00 97.94 70 THR A O 1
ATOM 538 N N . MET A 1 71 ? -6.972 4.932 6.598 1.00 98.19 71 MET A N 1
ATOM 539 C CA . MET A 1 71 ? -5.850 4.204 6.029 1.00 98.19 71 MET A CA 1
ATOM 540 C C . MET A 1 71 ? -4.759 5.211 5.679 1.00 98.19 71 MET A C 1
ATOM 542 O O . MET A 1 71 ? -5.032 6.214 5.021 1.00 98.19 71 MET A O 1
ATOM 546 N N . VAL A 1 72 ? -3.530 4.939 6.112 1.00 98.62 72 VAL A N 1
ATOM 547 C CA . VAL A 1 72 ? -2.348 5.718 5.734 1.00 98.62 72 VAL A CA 1
ATOM 548 C C . VAL A 1 72 ? -1.509 4.888 4.774 1.00 98.62 72 VAL A C 1
ATOM 550 O O . VAL A 1 72 ? -1.029 3.814 5.136 1.00 98.62 72 VAL A O 1
ATOM 553 N N . SER A 1 73 ? -1.326 5.377 3.552 1.00 98.44 73 SER A N 1
ATOM 554 C CA . SER A 1 73 ? -0.455 4.749 2.561 1.00 98.44 73 SER A CA 1
ATOM 555 C C . SER A 1 73 ? 0.860 5.502 2.459 1.00 98.44 73 SER A C 1
ATOM 557 O O . SER A 1 73 ? 0.851 6.724 2.384 1.00 98.44 73 SER A O 1
ATOM 559 N N . ASN A 1 74 ? 1.975 4.784 2.391 1.00 98.56 74 ASN A N 1
ATOM 560 C CA . ASN A 1 74 ? 3.278 5.322 2.003 1.00 98.56 74 ASN A CA 1
ATOM 561 C C . ASN A 1 74 ? 3.721 4.563 0.757 1.00 98.56 74 ASN A C 1
ATOM 563 O O . ASN A 1 74 ? 3.877 3.342 0.831 1.00 98.56 74 ASN A O 1
ATOM 567 N N . ILE A 1 75 ? 3.851 5.250 -0.375 1.00 98.31 75 ILE A N 1
ATOM 568 C CA . ILE A 1 75 ? 4.024 4.607 -1.680 1.00 98.31 75 ILE A CA 1
ATOM 569 C C . ILE A 1 75 ? 5.460 4.762 -2.162 1.00 98.31 75 ILE A C 1
ATOM 571 O O . ILE A 1 75 ? 6.009 5.858 -2.190 1.00 98.31 75 ILE A O 1
ATOM 575 N N . PHE A 1 76 ? 6.043 3.646 -2.582 1.00 98.12 76 PHE A N 1
ATOM 576 C CA . PHE A 1 76 ? 7.285 3.592 -3.331 1.00 98.12 76 PHE A CA 1
ATOM 577 C C . PHE A 1 76 ? 7.011 3.052 -4.728 1.00 98.12 76 PHE A C 1
ATOM 579 O O . PHE A 1 76 ? 6.289 2.066 -4.850 1.00 98.12 76 PHE A O 1
ATOM 586 N N . ASP A 1 77 ? 7.609 3.646 -5.754 1.00 96.44 77 ASP A N 1
ATOM 587 C CA . ASP A 1 77 ? 7.528 3.128 -7.122 1.00 96.44 77 ASP A CA 1
ATOM 588 C C . ASP A 1 77 ? 8.822 3.381 -7.903 1.00 96.44 77 ASP A C 1
ATOM 590 O O . ASP A 1 77 ? 9.665 4.192 -7.508 1.00 96.44 77 ASP A O 1
ATOM 594 N N . ASP A 1 78 ? 8.993 2.649 -8.996 1.00 94.94 78 ASP A N 1
ATOM 595 C CA . ASP A 1 78 ? 10.114 2.808 -9.907 1.00 94.94 78 ASP A CA 1
ATOM 596 C C . ASP A 1 78 ? 9.916 4.099 -10.728 1.00 94.94 78 ASP A C 1
ATOM 598 O O . ASP A 1 78 ? 9.057 4.191 -11.606 1.00 94.94 78 ASP A O 1
ATOM 602 N N . GLY A 1 79 ? 10.707 5.131 -10.425 1.00 89.38 79 GLY A N 1
ATOM 603 C CA . GLY A 1 79 ? 10.687 6.408 -11.136 1.00 89.38 79 GLY A CA 1
ATOM 604 C C . GLY A 1 79 ? 11.177 6.279 -12.582 1.00 89.38 79 GLY A C 1
ATOM 605 O O . GLY A 1 79 ? 11.751 5.268 -12.987 1.00 89.38 79 GLY A O 1
ATOM 606 N N . MET A 1 80 ? 11.040 7.345 -13.380 1.00 86.50 80 MET A N 1
ATOM 607 C CA . MET A 1 80 ? 11.409 7.334 -14.813 1.00 86.50 80 MET A CA 1
ATOM 608 C C . MET A 1 80 ? 12.879 6.965 -15.083 1.00 86.50 80 MET A C 1
ATOM 610 O O . MET A 1 80 ? 13.224 6.532 -16.180 1.00 86.50 80 MET A O 1
ATOM 614 N N . SER A 1 81 ? 13.751 7.151 -14.091 1.00 88.75 81 SER A N 1
ATOM 615 C CA . SER A 1 81 ? 15.177 6.812 -14.149 1.00 88.75 81 SER A CA 1
ATOM 616 C C . SER A 1 81 ? 15.493 5.367 -13.726 1.00 88.75 81 SER A C 1
ATOM 618 O O . SER A 1 81 ? 16.660 4.983 -13.708 1.00 88.75 81 SER A O 1
ATOM 620 N N . GLY A 1 82 ? 14.476 4.572 -13.372 1.00 88.38 82 GLY A N 1
ATOM 621 C CA . GLY A 1 82 ? 14.616 3.222 -12.819 1.00 88.38 82 GLY A CA 1
ATOM 622 C C . GLY A 1 82 ? 15.026 3.188 -11.343 1.00 88.38 82 GLY A C 1
ATOM 623 O O . GLY A 1 82 ? 15.339 2.122 -10.816 1.00 88.38 82 GLY A O 1
ATOM 624 N N . ASN A 1 83 ? 15.061 4.343 -10.671 1.00 95.38 83 ASN A N 1
ATOM 625 C CA . ASN A 1 83 ? 15.321 4.426 -9.239 1.00 95.38 83 ASN A CA 1
ATOM 626 C C . ASN A 1 83 ? 14.038 4.190 -8.446 1.00 95.38 83 ASN A C 1
ATOM 628 O O . ASN A 1 83 ? 12.967 4.636 -8.838 1.00 95.38 83 ASN A O 1
ATOM 632 N N . CYS A 1 84 ? 14.168 3.546 -7.291 1.00 97.12 84 CYS A N 1
ATOM 633 C CA . CYS A 1 84 ? 13.047 3.354 -6.384 1.00 97.12 84 CYS A CA 1
ATOM 634 C C . CYS A 1 84 ? 12.793 4.627 -5.568 1.00 97.12 84 CYS A C 1
ATOM 636 O O . CYS A 1 84 ? 13.583 4.962 -4.680 1.00 97.12 84 CYS A O 1
ATOM 638 N N . GLU A 1 85 ? 11.699 5.320 -5.862 1.00 97.81 85 GLU A N 1
ATOM 639 C CA . GLU A 1 85 ? 11.363 6.631 -5.313 1.00 97.81 85 GLU A CA 1
ATOM 640 C C . GLU A 1 85 ? 10.237 6.523 -4.284 1.00 97.81 85 GLU A C 1
ATOM 642 O O . GLU A 1 85 ? 9.311 5.737 -4.449 1.00 97.81 85 GLU A O 1
ATOM 647 N N . ASN A 1 86 ? 10.313 7.315 -3.209 1.00 97.06 86 ASN A N 1
ATOM 648 C CA . ASN A 1 86 ? 9.188 7.500 -2.294 1.00 97.06 86 ASN A CA 1
ATOM 649 C C . ASN A 1 86 ? 8.273 8.586 -2.873 1.00 97.06 86 ASN A C 1
ATOM 651 O O . ASN A 1 86 ? 8.664 9.752 -2.928 1.00 97.06 86 ASN A O 1
ATOM 655 N N . LEU A 1 87 ? 7.068 8.197 -3.280 1.00 96.69 87 LEU A N 1
ATOM 656 C CA . LEU A 1 87 ? 6.062 9.082 -3.869 1.00 96.69 87 LEU A CA 1
ATOM 657 C C . LEU A 1 87 ? 5.250 9.850 -2.817 1.00 96.69 87 LEU A C 1
ATOM 659 O O . LEU A 1 87 ? 4.469 10.735 -3.160 1.00 96.69 87 LEU A O 1
ATOM 663 N N . GLY A 1 88 ? 5.455 9.547 -1.537 1.00 97.12 88 GLY A N 1
ATOM 664 C CA . GLY A 1 88 ? 4.887 10.262 -0.409 1.00 97.12 88 GLY A CA 1
ATOM 665 C C . GLY A 1 88 ? 3.869 9.447 0.374 1.00 97.12 88 GLY A C 1
ATOM 666 O O . GLY A 1 88 ? 3.687 8.241 0.194 1.00 97.12 88 GLY A O 1
ATOM 667 N N . THR A 1 89 ? 3.224 10.148 1.302 1.00 98.31 89 THR A N 1
ATOM 668 C CA . THR A 1 89 ? 2.209 9.594 2.192 1.00 98.31 89 THR A CA 1
ATOM 669 C C . THR A 1 89 ? 0.861 10.233 1.904 1.00 98.31 89 THR A C 1
ATOM 671 O O . THR A 1 89 ? 0.778 11.453 1.781 1.00 98.31 89 THR A O 1
ATOM 674 N N . ASP A 1 90 ? -0.182 9.411 1.852 1.00 98.38 90 ASP A N 1
ATOM 675 C CA . ASP A 1 90 ? -1.571 9.852 1.740 1.00 98.38 90 ASP A CA 1
ATOM 676 C C . ASP A 1 90 ? -2.419 9.222 2.850 1.00 98.38 90 ASP A C 1
ATOM 678 O O . ASP A 1 90 ? -2.092 8.158 3.383 1.00 98.38 90 ASP A O 1
ATOM 682 N N . THR A 1 91 ? -3.485 9.912 3.247 1.00 98.50 91 THR A N 1
ATOM 683 C CA . THR A 1 91 ? -4.438 9.452 4.257 1.00 98.50 91 THR A CA 1
ATOM 684 C C . THR A 1 91 ? -5.842 9.497 3.686 1.00 98.50 91 THR A C 1
ATOM 686 O O . THR A 1 91 ? -6.335 10.552 3.295 1.00 98.50 91 THR A O 1
ATOM 689 N N . SER A 1 92 ? -6.523 8.357 3.705 1.00 97.88 92 SER A N 1
ATOM 690 C CA . SER A 1 92 ? -7.890 8.227 3.202 1.00 97.88 92 SER A CA 1
ATOM 691 C C . SER A 1 92 ? -8.795 7.590 4.250 1.00 97.88 92 SER A C 1
ATOM 693 O O . SER A 1 92 ? -8.334 6.885 5.148 1.00 97.88 92 SER A O 1
ATOM 695 N N . SER A 1 93 ? -10.100 7.828 4.151 1.00 97.88 93 SER A N 1
ATOM 696 C CA . SER A 1 93 ? -11.081 7.080 4.944 1.00 97.88 93 SER A CA 1
ATOM 697 C C . SER A 1 93 ? -11.348 5.708 4.316 1.00 97.88 93 SER A C 1
ATOM 699 O O . SER A 1 93 ? -11.225 5.549 3.102 1.00 97.88 93 SER A O 1
ATOM 701 N N . TYR A 1 94 ? -11.710 4.713 5.131 1.00 95.75 94 TYR A N 1
ATOM 702 C CA . TYR A 1 94 ? -12.117 3.389 4.651 1.00 95.75 94 TYR A CA 1
ATOM 703 C C . TYR A 1 94 ? -13.302 2.820 5.441 1.00 95.75 94 TYR A C 1
ATOM 705 O O . TYR A 1 94 ? -13.530 3.147 6.608 1.00 95.75 94 TYR A O 1
ATOM 713 N N . SER A 1 95 ? -14.038 1.918 4.792 1.00 93.19 95 SER A N 1
ATOM 714 C CA . SER A 1 95 ? -15.063 1.080 5.419 1.00 93.19 95 SER A CA 1
ATOM 715 C C . SER A 1 95 ? -14.715 -0.390 5.202 1.00 93.19 95 SER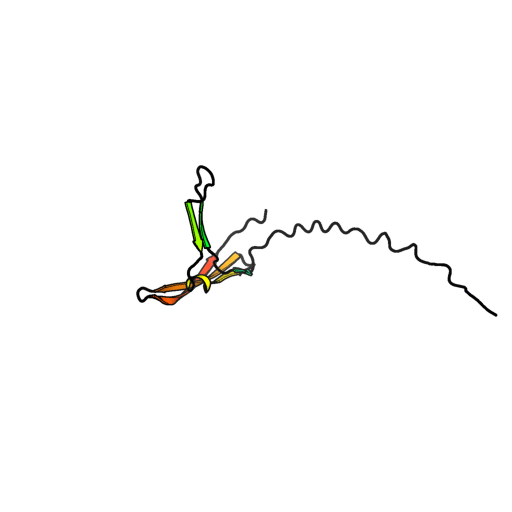 A C 1
ATOM 717 O O . SER A 1 95 ? -14.100 -0.739 4.194 1.00 93.19 95 SER A O 1
ATOM 719 N N . TYR A 1 96 ? -15.060 -1.231 6.172 1.00 88.06 96 TYR A N 1
ATOM 720 C CA . TYR A 1 96 ? -14.841 -2.670 6.126 1.00 88.06 96 TYR A CA 1
ATOM 721 C C . TYR A 1 96 ? -16.023 -3.374 6.785 1.00 88.06 96 TYR A C 1
ATOM 723 O O . TYR A 1 96 ? -16.466 -2.945 7.850 1.00 88.06 96 TYR A O 1
ATOM 731 N N . ASP A 1 97 ? -16.508 -4.427 6.136 1.00 86.75 97 ASP A N 1
ATOM 732 C CA . ASP A 1 97 ? -17.558 -5.302 6.644 1.00 86.75 97 ASP A CA 1
ATOM 733 C C . ASP A 1 97 ? -16.911 -6.628 7.089 1.00 86.75 97 ASP A C 1
ATOM 735 O O . ASP A 1 97 ? -16.492 -7.411 6.226 1.00 86.75 97 ASP A O 1
ATOM 739 N N . PRO A 1 98 ? -16.719 -6.847 8.404 1.00 77.56 98 PRO A N 1
ATOM 740 C CA . PRO A 1 98 ? -16.264 -8.129 8.922 1.00 77.56 98 PRO A CA 1
ATOM 741 C C . PRO A 1 98 ? -17.388 -9.161 8.750 1.00 77.56 98 PRO A C 1
ATOM 743 O O . PRO A 1 98 ? -18.357 -9.134 9.505 1.00 77.56 98 PRO A O 1
ATOM 746 N N . GLN A 1 99 ? -17.270 -10.041 7.750 1.00 61.16 99 GLN A N 1
ATOM 747 C CA . GLN A 1 99 ? -18.165 -11.199 7.592 1.00 61.16 99 GLN A CA 1
ATOM 748 C C . GLN A 1 99 ? -17.925 -12.262 8.656 1.00 61.16 99 GLN A C 1
ATOM 750 O O . GLN A 1 99 ? -16.736 -12.504 8.975 1.00 61.16 99 GLN A O 1
#

Radius of gyration: 26.75 Å; chains: 1; bounding box: 34×57×78 Å